Protein AF-A0A3L5TR18-F1 (afdb_monomer_lite)

Foldseek 3Di:
DQQPAAADCQQQPPPVHDPCVPVDSHADEPLQSPAPAADPCLVVVRDPDSRDSHHNDDDPCSVPQQLDAADPQCPDPVHDPDPPRSHHDPPPDPVNVVVVVVVVVVPDDDDDDPDDD

Sequence (117 aa):
MSAFGNDCHFYYNTSSGCEKRDRCPFRHSEPAISCFVTCNFWQKGRCTKSNCKYRHSVVKNQQKKRELIPCFHETQPSGCSRPGCPFKHSKLDPTTRYKYEDTLSVLSPMEEHILQS

Organism: Mytilus galloprovincialis (NCBI:txid29158)

Secondary structure (DSSP, 8-state):
---TT-B-HHHHH-TT--TTGGG-SSB--HHHHS---B-HHHHTT----TT-SSBSS--TTSSS-GGGSB-TTTTSTT----TT-SSBPSS--HHHHHHHHHHHHHS--S-------

Structure (mmCIF, N/CA/C/O backbone):
data_AF-A0A3L5TR18-F1
#
_entry.id   AF-A0A3L5TR18-F1
#
loop_
_atom_site.group_PDB
_atom_site.id
_atom_site.type_symbol
_atom_site.label_atom_id
_atom_site.label_alt_id
_atom_site.label_comp_id
_atom_site.label_asym_id
_atom_site.label_entity_id
_atom_site.label_seq_id
_atom_site.pdbx_PDB_ins_code
_atom_site.Cartn_x
_atom_site.Cartn_y
_atom_site.Cartn_z
_atom_site.occupancy
_atom_site.B_iso_or_equiv
_atom_site.auth_seq_id
_atom_site.auth_comp_id
_atom_site.auth_asym_id
_atom_site.auth_atom_id
_atom_site.pdbx_PDB_model_num
ATOM 1 N N . MET A 1 1 ? 8.485 -10.432 19.448 1.00 38.91 1 MET A N 1
ATOM 2 C CA . MET A 1 1 ? 7.625 -9.230 19.369 1.00 38.91 1 MET A CA 1
ATOM 3 C C . MET A 1 1 ? 6.442 -9.561 18.481 1.00 38.91 1 MET A C 1
ATOM 5 O O . MET A 1 1 ? 6.642 -9.843 17.307 1.00 38.91 1 MET A O 1
ATOM 9 N N . SER A 1 2 ? 5.250 -9.660 19.066 1.00 38.12 2 SER A N 1
ATOM 10 C CA . SER A 1 2 ? 4.059 -10.186 18.397 1.00 38.12 2 SER A CA 1
ATOM 11 C C . SER A 1 2 ? 3.706 -9.381 17.146 1.00 38.12 2 SER A C 1
ATOM 13 O O . SER A 1 2 ? 3.432 -8.188 17.217 1.00 38.12 2 SER A O 1
ATOM 15 N N . ALA A 1 3 ? 3.699 -10.072 16.005 1.00 52.69 3 ALA A N 1
ATOM 16 C CA . ALA A 1 3 ? 3.397 -9.584 14.659 1.00 52.69 3 ALA A CA 1
ATOM 17 C C . ALA A 1 3 ? 1.909 -9.239 14.433 1.00 52.69 3 ALA A C 1
ATOM 19 O O . ALA A 1 3 ? 1.455 -9.151 13.292 1.00 52.69 3 ALA A O 1
ATOM 20 N N . PHE A 1 4 ? 1.137 -9.070 15.509 1.00 59.16 4 PHE A N 1
ATOM 21 C CA . PHE A 1 4 ? -0.303 -8.873 15.434 1.00 59.16 4 PHE A CA 1
ATOM 22 C C . PHE A 1 4 ? -0.614 -7.524 14.785 1.00 59.16 4 PHE A C 1
ATOM 24 O O . PHE A 1 4 ? -0.355 -6.461 15.342 1.00 59.16 4 PHE A O 1
ATOM 31 N N . GLY A 1 5 ? -1.167 -7.589 13.575 1.00 72.44 5 GLY A N 1
ATOM 32 C CA . GLY A 1 5 ? -1.640 -6.424 12.838 1.00 72.44 5 GLY A CA 1
ATOM 33 C C . GLY A 1 5 ? -0.623 -5.769 11.906 1.00 72.44 5 GLY A C 1
ATOM 34 O O . GLY A 1 5 ? -0.998 -4.790 11.267 1.00 72.44 5 GLY A O 1
ATOM 35 N N . ASN A 1 6 ? 0.606 -6.285 11.777 1.00 84.25 6 ASN A N 1
ATOM 36 C CA . ASN A 1 6 ? 1.545 -5.800 10.759 1.00 84.25 6 ASN A CA 1
ATOM 37 C C . ASN A 1 6 ? 1.148 -6.289 9.363 1.00 84.25 6 ASN A C 1
ATOM 39 O O . ASN A 1 6 ? 0.703 -7.424 9.182 1.00 84.25 6 ASN A O 1
ATOM 43 N N . ASP A 1 7 ? 1.354 -5.427 8.374 1.00 86.56 7 ASP A N 1
ATOM 44 C CA . ASP A 1 7 ? 1.039 -5.721 6.981 1.00 86.56 7 ASP A CA 1
ATOM 45 C C . ASP A 1 7 ? 2.028 -6.718 6.356 1.00 86.56 7 ASP A C 1
ATOM 47 O O . ASP A 1 7 ? 3.244 -6.612 6.528 1.00 86.56 7 ASP A O 1
ATOM 51 N N . CYS A 1 8 ? 1.509 -7.678 5.585 1.00 87.81 8 CYS A N 1
ATOM 52 C CA . CYS A 1 8 ? 2.338 -8.647 4.872 1.00 87.81 8 CYS A CA 1
ATOM 53 C C . CYS A 1 8 ? 3.124 -7.983 3.738 1.00 87.81 8 CYS A C 1
ATOM 55 O O . CYS A 1 8 ? 2.561 -7.624 2.705 1.00 87.81 8 CYS A O 1
ATOM 57 N N . HIS A 1 9 ? 4.446 -7.894 3.878 1.00 83.69 9 HIS A N 1
ATOM 58 C CA . HIS A 1 9 ? 5.309 -7.268 2.875 1.00 83.69 9 HIS A CA 1
ATOM 59 C C . HIS A 1 9 ? 5.066 -7.794 1.445 1.00 83.69 9 HIS A C 1
ATOM 61 O O . HIS A 1 9 ? 4.923 -7.004 0.516 1.00 83.69 9 HIS A O 1
ATOM 67 N N . PHE A 1 10 ? 4.965 -9.115 1.263 1.00 84.94 10 PHE A N 1
ATOM 68 C CA . PHE A 1 10 ? 4.781 -9.730 -0.059 1.00 84.94 10 PHE A CA 1
ATOM 69 C C . PHE A 1 10 ? 3.413 -9.439 -0.676 1.00 84.94 10 PHE A C 1
ATOM 71 O O . PHE A 1 10 ? 3.317 -9.220 -1.878 1.00 84.94 10 PHE A O 1
ATOM 78 N N . TYR A 1 11 ? 2.364 -9.384 0.144 1.00 85.06 11 TYR A N 1
ATOM 79 C CA . TYR A 1 11 ? 1.013 -9.087 -0.324 1.00 85.06 11 TYR A CA 1
ATOM 80 C C . TYR A 1 11 ? 0.890 -7.663 -0.883 1.00 85.06 11 TYR A C 1
ATOM 82 O O . TYR A 1 11 ? 0.212 -7.456 -1.881 1.00 85.06 11 TYR A O 1
ATOM 90 N N . TYR A 1 12 ? 1.575 -6.689 -0.271 1.00 80.19 12 TYR A N 1
ATOM 91 C CA . TYR A 1 12 ? 1.479 -5.277 -0.664 1.00 80.19 12 TYR A CA 1
ATOM 92 C C . TYR A 1 12 ? 2.543 -4.819 -1.675 1.00 80.19 12 TYR A C 1
ATOM 94 O O . TYR A 1 12 ? 2.351 -3.791 -2.330 1.00 80.19 12 TYR A O 1
ATOM 102 N N . ASN A 1 13 ? 3.672 -5.530 -1.788 1.00 77.50 13 ASN A N 1
ATOM 103 C CA . ASN A 1 13 ? 4.826 -5.083 -2.583 1.00 77.50 13 ASN A CA 1
ATOM 104 C C . ASN A 1 13 ? 5.106 -5.963 -3.815 1.00 77.50 13 ASN A C 1
ATOM 106 O O . ASN A 1 13 ? 5.866 -5.559 -4.708 1.00 77.50 13 ASN A O 1
ATOM 110 N N . THR A 1 14 ? 4.508 -7.152 -3.889 1.00 76.50 14 THR A N 1
ATOM 111 C CA . THR A 1 14 ? 4.728 -8.094 -4.988 1.00 76.50 14 THR A CA 1
ATOM 112 C C . THR A 1 14 ? 3.453 -8.268 -5.802 1.00 76.50 14 THR A C 1
ATOM 114 O O . THR A 1 14 ? 2.389 -8.527 -5.253 1.00 76.50 14 THR A O 1
ATOM 117 N N . SER A 1 15 ? 3.566 -8.165 -7.127 1.00 68.81 15 SER A N 1
ATOM 118 C CA . SER A 1 15 ? 2.433 -8.323 -8.049 1.00 68.81 15 SER A CA 1
ATOM 119 C C . SER A 1 15 ? 1.887 -9.757 -8.090 1.00 68.81 15 SER A C 1
ATOM 121 O O . SER A 1 15 ? 0.721 -9.951 -8.402 1.00 68.81 15 SER A O 1
ATOM 123 N N . SER A 1 16 ? 2.700 -10.759 -7.732 1.00 72.38 16 SER A N 1
ATOM 124 C CA . SER A 1 16 ? 2.260 -12.152 -7.555 1.00 72.38 16 SER A CA 1
ATOM 125 C C . SER A 1 16 ? 1.483 -12.385 -6.247 1.00 72.38 16 SER A C 1
ATOM 127 O O . SER A 1 16 ? 0.849 -13.426 -6.066 1.00 72.38 16 SER A O 1
ATOM 129 N N . GLY A 1 17 ? 1.474 -11.406 -5.338 1.00 80.25 17 GLY A N 1
ATOM 130 C CA . GLY A 1 17 ? 0.841 -11.506 -4.027 1.00 80.25 17 GLY A CA 1
ATOM 131 C C . GLY A 1 17 ? 1.581 -12.431 -3.053 1.00 80.25 17 GLY A C 1
ATOM 132 O O . GLY A 1 17 ? 2.713 -12.850 -3.280 1.00 80.25 17 GLY A O 1
ATOM 133 N N . CYS A 1 18 ? 0.943 -12.723 -1.917 1.00 87.12 18 CYS A N 1
ATOM 134 C CA . CYS A 1 18 ? 1.497 -13.609 -0.895 1.00 87.12 18 CYS A CA 1
ATOM 135 C C . CYS A 1 18 ? 1.095 -15.069 -1.147 1.00 87.12 18 CYS A C 1
ATOM 137 O O . CYS A 1 18 ? -0.088 -15.398 -1.096 1.00 87.12 18 CYS A O 1
ATOM 139 N N . GLU A 1 19 ? 2.075 -15.955 -1.320 1.00 85.81 19 GLU A N 1
ATOM 140 C CA . GLU A 1 19 ? 1.865 -17.397 -1.542 1.00 85.81 19 GLU A CA 1
ATOM 141 C C . GLU A 1 19 ? 1.236 -18.108 -0.335 1.00 85.81 19 GLU A C 1
ATOM 143 O O . GLU A 1 19 ? 0.547 -19.114 -0.478 1.00 85.81 19 GLU A O 1
ATOM 148 N N . LYS A 1 20 ? 1.423 -17.560 0.873 1.00 83.69 20 LYS A N 1
ATOM 149 C CA . LYS A 1 20 ? 0.896 -18.138 2.119 1.00 83.69 20 LYS A CA 1
ATOM 150 C C . LYS A 1 20 ? -0.614 -17.925 2.295 1.00 83.69 20 LYS A C 1
ATOM 152 O O . LYS A 1 20 ? -1.192 -18.588 3.153 1.00 83.69 20 LYS A O 1
ATOM 157 N N . ARG A 1 21 ? -1.233 -17.029 1.507 1.00 78.75 21 ARG A N 1
ATOM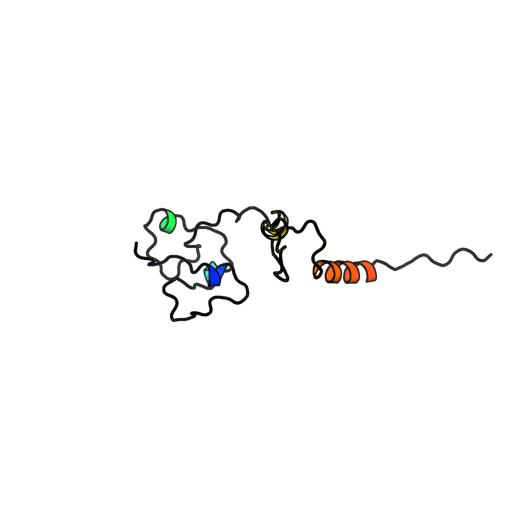 158 C CA . ARG A 1 21 ? -2.675 -16.694 1.528 1.00 78.75 21 ARG A CA 1
ATOM 159 C C . ARG A 1 21 ? -3.252 -16.664 2.949 1.00 78.75 21 ARG A C 1
ATOM 161 O O . ARG A 1 21 ? -2.799 -15.834 3.734 1.00 78.75 21 ARG A O 1
ATOM 168 N N . ASP A 1 22 ? -4.176 -17.561 3.282 1.00 79.31 22 ASP A N 1
ATOM 169 C CA . ASP A 1 22 ? -4.899 -17.573 4.565 1.00 79.31 22 ASP A CA 1
ATOM 170 C C . ASP A 1 22 ? -4.065 -18.087 5.743 1.00 79.31 22 ASP A C 1
ATOM 172 O O . ASP A 1 22 ? -4.387 -17.841 6.900 1.00 79.31 22 ASP A O 1
ATOM 176 N N . ARG A 1 23 ? -2.945 -18.762 5.468 1.00 82.75 23 ARG A N 1
ATOM 177 C CA . ARG A 1 23 ? -1.978 -19.203 6.487 1.00 82.75 23 ARG A CA 1
ATOM 178 C C . ARG A 1 23 ? -0.932 -18.133 6.797 1.00 82.75 23 ARG A C 1
ATOM 180 O O . ARG A 1 23 ? 0.043 -18.399 7.499 1.00 82.75 23 ARG A O 1
ATOM 187 N N . CYS A 1 24 ? -1.076 -16.935 6.233 1.00 85.44 24 CYS A N 1
ATOM 188 C CA . CYS A 1 24 ? -0.154 -15.846 6.493 1.00 85.44 24 CYS A CA 1
ATOM 189 C C . CYS A 1 24 ? -0.400 -15.275 7.900 1.00 85.44 24 CYS A C 1
ATOM 191 O O . CYS A 1 24 ? -1.504 -14.816 8.178 1.00 85.44 24 CYS A O 1
ATOM 193 N N . PRO A 1 25 ? 0.616 -15.234 8.782 1.00 83.44 25 PRO A N 1
ATOM 194 C CA . PRO A 1 25 ? 0.475 -14.634 10.112 1.00 83.44 25 PRO A CA 1
ATOM 195 C C . PRO A 1 25 ? 0.401 -13.099 10.061 1.00 83.44 25 PRO A C 1
ATOM 197 O O . PRO A 1 25 ? 0.197 -12.449 11.084 1.00 83.44 25 PRO A O 1
ATOM 200 N N . PHE A 1 26 ? 0.614 -12.516 8.879 1.00 86.00 26 PHE A N 1
ATOM 201 C CA . PHE A 1 26 ? 0.574 -11.084 8.636 1.00 86.00 26 PHE A CA 1
ATOM 202 C C . PHE A 1 26 ? -0.736 -10.689 7.973 1.00 86.00 26 PHE A C 1
ATOM 204 O O . PHE A 1 26 ? -1.369 -11.458 7.253 1.00 86.00 26 PHE A O 1
ATOM 211 N N . ARG A 1 27 ? -1.110 -9.434 8.169 1.00 85.25 27 ARG A N 1
ATOM 212 C CA . ARG A 1 27 ? -2.368 -8.891 7.689 1.00 85.25 27 ARG A CA 1
ATOM 213 C C . ARG A 1 27 ? -2.394 -8.773 6.162 1.00 85.25 27 ARG A C 1
ATOM 215 O O . ARG A 1 27 ? -1.509 -8.152 5.566 1.00 85.25 27 ARG A O 1
ATOM 222 N N . HIS A 1 28 ? -3.460 -9.299 5.562 1.00 87.31 28 HIS A N 1
ATOM 223 C CA . HIS A 1 28 ? -3.858 -9.081 4.171 1.00 87.31 28 HIS A CA 1
ATOM 224 C C . HIS A 1 28 ? -5.151 -8.267 4.160 1.00 87.31 28 HIS A C 1
ATOM 226 O O . HIS A 1 28 ? -6.173 -8.727 4.656 1.00 87.31 28 HIS A O 1
ATOM 232 N N . SER A 1 29 ? -5.109 -7.040 3.650 1.00 83.62 29 SER A N 1
ATOM 233 C CA . SER A 1 29 ? -6.291 -6.187 3.558 1.00 83.62 29 SER A CA 1
ATOM 234 C C . SER A 1 29 ? -6.317 -5.494 2.206 1.00 83.62 29 SER A C 1
ATOM 236 O O . SER A 1 29 ? -5.561 -4.551 1.977 1.00 83.62 29 SER A O 1
ATOM 238 N N . GLU A 1 30 ? -7.242 -5.906 1.344 1.00 79.56 30 GLU A N 1
ATOM 239 C CA . GLU A 1 30 ? -7.505 -5.288 0.037 1.00 79.56 30 GLU A CA 1
ATOM 240 C C . GLU A 1 30 ? -7.604 -3.757 0.066 1.00 79.56 30 GLU A C 1
ATOM 242 O O . GLU A 1 30 ? -6.885 -3.114 -0.701 1.00 79.56 30 GLU A O 1
ATOM 247 N N . PRO A 1 31 ? -8.372 -3.122 0.978 1.00 73.44 31 PRO A N 1
ATOM 248 C CA . PRO A 1 31 ? -8.470 -1.661 0.992 1.00 73.44 31 PRO A CA 1
ATOM 249 C C . PRO A 1 31 ? -7.149 -0.954 1.337 1.00 73.44 31 PRO A C 1
ATOM 251 O O . PRO A 1 31 ? -7.007 0.237 1.075 1.00 73.44 31 PRO A O 1
ATOM 254 N N . ALA A 1 32 ? -6.170 -1.668 1.902 1.00 77.31 32 ALA A N 1
ATOM 255 C CA . ALA A 1 32 ? -4.842 -1.132 2.181 1.00 77.31 32 ALA A CA 1
ATOM 256 C C . ALA A 1 32 ? -3.846 -1.343 1.018 1.00 77.31 32 ALA A C 1
ATOM 258 O O . ALA A 1 32 ? -2.763 -0.758 1.047 1.00 77.31 32 ALA A O 1
ATOM 259 N N . ILE A 1 33 ? -4.192 -2.124 -0.023 1.00 78.00 33 ILE A N 1
ATOM 260 C CA . ILE A 1 33 ? -3.340 -2.325 -1.214 1.00 78.00 33 ILE A CA 1
ATOM 261 C C . ILE A 1 33 ? -3.135 -1.008 -1.954 1.00 78.00 33 ILE A C 1
ATOM 263 O O . ILE A 1 33 ? -1.999 -0.610 -2.221 1.00 78.00 33 ILE A O 1
ATOM 267 N N . SER A 1 34 ? -4.237 -0.319 -2.244 1.00 72.56 34 SER A N 1
ATOM 268 C CA . SER A 1 34 ? -4.231 0.986 -2.904 1.00 72.56 34 SER A CA 1
ATOM 269 C C . SER A 1 34 ? -3.871 2.125 -1.947 1.00 72.56 34 SER A C 1
ATOM 271 O O . SER A 1 34 ? -3.517 3.218 -2.391 1.00 72.56 34 SER A O 1
ATOM 273 N N . CYS A 1 35 ? -3.909 1.884 -0.631 1.00 76.12 35 CYS A N 1
ATOM 274 C CA . CYS A 1 35 ? -3.544 2.879 0.363 1.00 76.12 35 CYS A CA 1
ATOM 275 C C . CYS A 1 35 ? -2.025 2.913 0.591 1.00 76.12 35 CYS A C 1
ATOM 277 O O . CYS A 1 35 ? -1.410 2.050 1.227 1.00 76.12 35 CYS A O 1
ATOM 279 N N . PHE A 1 36 ? -1.411 3.991 0.115 1.00 75.25 36 PHE A N 1
ATOM 280 C CA . PHE A 1 36 ? -0.024 4.345 0.402 1.00 75.25 36 PHE A CA 1
ATOM 281 C C . PHE A 1 36 ? 0.042 5.388 1.514 1.00 75.25 36 PHE A C 1
ATOM 283 O O . PHE A 1 36 ? 0.804 6.338 1.409 1.00 75.25 36 PHE A O 1
ATOM 290 N N . VAL A 1 37 ? -0.758 5.239 2.570 1.00 82.94 37 VAL A N 1
ATOM 291 C CA . VAL A 1 37 ? -0.680 6.103 3.753 1.00 82.94 37 VAL A CA 1
ATOM 292 C C . VAL A 1 37 ? -0.499 5.226 4.977 1.00 82.94 37 VAL A C 1
ATOM 294 O O . VAL A 1 37 ? -1.285 4.309 5.220 1.00 82.94 37 VAL A O 1
ATOM 297 N N . THR A 1 38 ? 0.559 5.498 5.737 1.00 86.75 38 THR A N 1
ATOM 298 C CA . THR A 1 38 ? 0.843 4.776 6.982 1.00 86.75 38 THR A CA 1
ATOM 299 C C . THR A 1 38 ? -0.183 5.152 8.055 1.00 86.75 38 THR A C 1
ATOM 301 O O . THR A 1 38 ? -0.533 6.319 8.224 1.00 86.75 38 THR A O 1
ATOM 304 N N . CYS A 1 39 ? -0.685 4.167 8.795 1.00 88.69 39 CYS A N 1
ATOM 305 C CA . CYS A 1 39 ? -1.631 4.392 9.879 1.00 88.69 39 CYS A CA 1
ATOM 306 C C . CYS A 1 39 ? -0.936 5.046 11.083 1.00 88.69 39 CYS A C 1
ATOM 308 O O . CYS A 1 39 ? -0.123 4.418 11.762 1.00 88.69 39 CYS A O 1
ATOM 310 N N . ASN A 1 40 ? -1.330 6.279 11.411 1.00 88.56 40 ASN A N 1
ATOM 311 C CA . ASN A 1 40 ? -0.799 7.015 12.564 1.00 88.56 40 ASN A CA 1
ATOM 312 C C . ASN A 1 40 ? -1.062 6.311 13.908 1.00 88.56 40 ASN A C 1
ATOM 314 O O . ASN A 1 40 ? -0.246 6.391 14.824 1.00 88.56 40 ASN A O 1
ATOM 318 N N . PHE A 1 41 ? -2.197 5.619 14.053 1.00 88.62 41 PHE A N 1
ATOM 319 C CA . PHE A 1 41 ? -2.517 4.887 15.284 1.00 88.62 41 PHE A CA 1
ATOM 320 C C . PHE A 1 41 ? -1.674 3.623 15.426 1.00 88.62 41 PHE A C 1
ATOM 322 O O . PHE A 1 41 ? -1.230 3.322 16.529 1.00 88.62 41 PHE A O 1
ATOM 329 N N . TRP A 1 42 ? -1.416 2.913 14.324 1.00 89.12 42 TRP A N 1
ATOM 330 C CA . TRP A 1 42 ? -0.541 1.739 14.317 1.00 89.12 42 TRP A CA 1
ATOM 331 C C . TRP A 1 42 ? 0.898 2.141 14.623 1.00 89.12 42 TRP A C 1
ATOM 333 O O . TRP A 1 42 ? 1.529 1.520 15.468 1.00 89.12 42 TRP A O 1
ATOM 343 N N . GLN A 1 43 ? 1.376 3.242 14.034 1.00 86.31 43 GLN A N 1
ATOM 344 C CA . GLN A 1 43 ? 2.710 3.773 14.317 1.00 86.31 43 GLN A CA 1
ATOM 345 C C . GLN A 1 43 ? 2.889 4.131 15.803 1.00 86.31 43 GLN A C 1
ATOM 347 O O . GLN A 1 43 ? 3.982 4.009 16.342 1.00 86.31 43 GLN A O 1
ATOM 352 N N . LYS A 1 44 ? 1.804 4.533 16.478 1.00 88.88 44 LYS A N 1
ATOM 353 C CA . LYS A 1 44 ? 1.763 4.794 17.927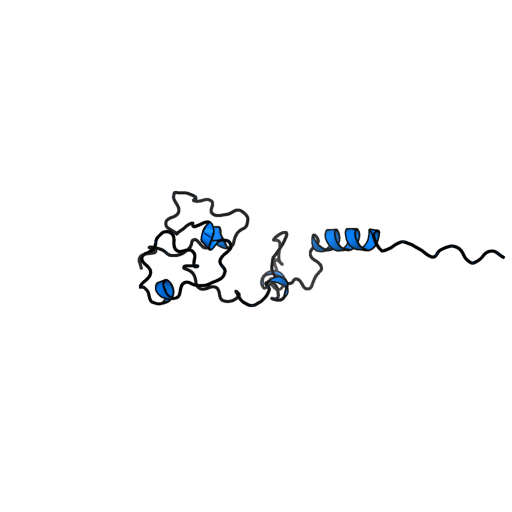 1.00 88.88 44 LYS A CA 1
ATOM 354 C C . LYS A 1 44 ? 1.445 3.546 18.771 1.00 88.88 44 LYS A C 1
ATOM 356 O O . LYS A 1 44 ? 1.227 3.693 19.967 1.00 88.88 44 LYS A O 1
ATOM 361 N N . GLY A 1 45 ? 1.340 2.356 18.173 1.00 86.62 45 GLY A N 1
ATOM 362 C CA . GLY A 1 45 ? 1.012 1.099 18.862 1.00 86.62 45 GLY A CA 1
ATOM 363 C C . GLY A 1 45 ? -0.431 0.990 19.376 1.00 86.62 45 GLY A C 1
ATOM 364 O O . GLY A 1 45 ? -0.717 0.150 20.219 1.00 86.62 45 GLY A O 1
ATOM 365 N N . ARG A 1 46 ? -1.348 1.843 18.902 1.00 87.56 46 ARG A N 1
ATOM 366 C CA . ARG A 1 46 ? -2.735 1.964 19.399 1.00 87.56 46 ARG A CA 1
ATOM 367 C C . ARG A 1 46 ? -3.808 1.524 18.401 1.00 87.56 46 ARG A C 1
ATOM 369 O O . ARG A 1 46 ? -4.994 1.644 18.694 1.00 87.56 46 ARG A O 1
ATOM 376 N N . CYS A 1 47 ? -3.435 1.064 17.206 1.00 86.75 47 CYS A N 1
ATOM 377 C CA . CYS A 1 47 ? -4.422 0.575 16.243 1.00 86.75 47 CYS A CA 1
ATOM 378 C C . CYS A 1 47 ? -4.799 -0.875 16.546 1.00 86.75 47 CYS A C 1
ATOM 380 O O . CYS A 1 47 ? -3.963 -1.766 16.441 1.00 86.75 47 CYS A O 1
ATOM 382 N N . THR A 1 48 ? -6.072 -1.103 16.857 1.00 81.62 48 THR A N 1
ATOM 383 C CA . THR A 1 48 ? -6.650 -2.436 17.102 1.00 81.62 48 THR A CA 1
ATOM 384 C C . THR A 1 48 ? -7.544 -2.917 15.956 1.00 81.62 48 THR A C 1
ATOM 386 O O . THR A 1 48 ? -8.084 -4.018 16.000 1.00 81.62 48 THR A O 1
ATOM 389 N N . LYS A 1 49 ? -7.716 -2.101 14.906 1.00 81.56 49 LYS A N 1
ATOM 390 C CA . LYS A 1 49 ? -8.592 -2.420 13.774 1.00 81.56 49 LYS A CA 1
ATOM 391 C C . LYS A 1 49 ? -7.924 -3.439 12.850 1.00 81.56 49 LYS A C 1
ATOM 393 O O . LYS A 1 49 ? -6.971 -3.099 12.150 1.00 81.56 49 LYS A O 1
ATOM 398 N N . SER A 1 50 ? -8.481 -4.647 12.781 1.00 75.19 50 SER A N 1
ATOM 399 C CA . SER A 1 50 ? -8.064 -5.695 11.836 1.00 75.19 50 SER A CA 1
ATOM 400 C C . SER A 1 50 ? -8.256 -5.273 10.370 1.00 75.19 50 SER A C 1
ATOM 402 O O . SER A 1 50 ? -7.374 -5.497 9.544 1.00 75.19 50 SER A O 1
ATOM 404 N N . ASN A 1 51 ? -9.339 -4.549 10.066 1.00 77.81 51 ASN A N 1
ATOM 405 C CA . ASN A 1 51 ? -9.666 -4.032 8.727 1.00 77.81 51 ASN A CA 1
ATOM 406 C C . ASN A 1 51 ? -9.313 -2.540 8.547 1.00 77.81 51 ASN A C 1
ATOM 408 O O . ASN A 1 51 ? -10.054 -1.768 7.940 1.00 77.81 51 ASN A O 1
ATOM 412 N N . CYS A 1 52 ? -8.190 -2.083 9.107 1.00 86.06 52 CYS A N 1
ATOM 413 C CA . CYS A 1 52 ? -7.757 -0.690 8.980 1.00 86.06 52 CYS A CA 1
ATOM 414 C C . CYS A 1 52 ? -7.452 -0.296 7.519 1.00 86.06 52 CYS A C 1
ATOM 416 O O . CYS A 1 52 ? -6.486 -0.758 6.929 1.00 86.06 52 CYS A O 1
ATOM 418 N N . LYS A 1 53 ? -8.193 0.636 6.919 1.00 85.62 53 LYS A N 1
ATOM 419 C CA . LYS A 1 53 ? -7.909 1.080 5.535 1.00 85.62 53 LYS A CA 1
ATOM 420 C C . LYS A 1 53 ? -6.493 1.650 5.310 1.00 85.62 53 LYS A C 1
ATOM 422 O O . LYS A 1 53 ? -6.059 1.759 4.172 1.00 85.62 53 LYS A O 1
ATOM 427 N N . TYR A 1 54 ? -5.789 2.022 6.380 1.00 86.94 54 TYR A N 1
ATOM 428 C CA . TYR A 1 54 ? -4.430 2.554 6.334 1.00 86.94 54 TYR A CA 1
ATOM 429 C C . TYR A 1 54 ? -3.382 1.450 6.487 1.00 86.94 54 TYR A C 1
ATOM 431 O O . TYR A 1 54 ? -3.619 0.416 7.114 1.00 86.94 54 TYR A O 1
ATOM 439 N N . ARG A 1 55 ? -2.184 1.705 5.962 1.00 87.12 55 ARG A N 1
ATOM 440 C CA . ARG A 1 55 ? -1.098 0.732 5.945 1.00 87.12 55 ARG A CA 1
ATOM 441 C C . ARG A 1 55 ? -0.433 0.603 7.321 1.00 87.12 55 ARG A C 1
ATOM 443 O O . ARG A 1 55 ? -0.027 1.595 7.923 1.00 87.12 55 ARG A O 1
ATOM 450 N N . HIS A 1 56 ? -0.310 -0.618 7.818 1.00 88.88 56 HIS A N 1
ATOM 451 C CA . HIS A 1 56 ? 0.398 -1.006 9.039 1.00 88.88 56 HIS A CA 1
ATOM 452 C C . HIS A 1 56 ? 1.831 -1.462 8.712 1.00 88.88 56 HIS A C 1
ATOM 454 O O . HIS A 1 56 ? 2.286 -2.543 9.089 1.00 88.88 56 HIS A O 1
ATOM 460 N N . SER A 1 57 ? 2.525 -0.650 7.919 1.00 84.12 57 SER A N 1
ATOM 461 C CA . SER A 1 57 ? 3.950 -0.777 7.621 1.00 84.12 57 SER A CA 1
ATOM 462 C C . SER A 1 57 ? 4.514 0.605 7.300 1.00 84.12 57 SER A C 1
ATOM 464 O O . SER A 1 57 ? 3.805 1.466 6.778 1.00 84.12 57 SER A O 1
ATOM 466 N N . VAL A 1 58 ? 5.793 0.832 7.614 1.00 80.56 58 VAL A N 1
ATOM 467 C CA . VAL A 1 58 ? 6.468 2.091 7.273 1.00 80.56 58 VAL A CA 1
ATOM 468 C C . VAL A 1 58 ? 6.799 2.075 5.791 1.00 80.56 58 VAL A C 1
ATOM 470 O O . VAL A 1 58 ? 7.575 1.241 5.328 1.00 80.56 58 VAL A O 1
ATOM 473 N N . VAL A 1 59 ? 6.267 3.031 5.041 1.00 73.50 59 VAL A N 1
ATOM 474 C CA . VAL A 1 59 ? 6.554 3.133 3.612 1.00 73.50 59 VAL A CA 1
ATOM 475 C C . VAL A 1 59 ? 7.333 4.416 3.364 1.00 73.50 59 VAL A C 1
ATOM 477 O O . VAL A 1 59 ? 6.806 5.523 3.377 1.00 73.50 59 VAL A O 1
ATOM 480 N N . LYS A 1 60 ? 8.632 4.255 3.142 1.00 67.31 60 LYS A N 1
ATOM 481 C CA . LYS A 1 60 ? 9.581 5.374 3.071 1.00 67.31 60 LYS A CA 1
ATOM 482 C C . LYS A 1 60 ? 9.484 6.188 1.772 1.00 67.31 60 LYS A C 1
ATOM 484 O O . LYS A 1 60 ? 9.966 7.309 1.716 1.00 67.31 60 LYS A O 1
ATOM 489 N N . ASN A 1 61 ? 8.823 5.646 0.746 1.00 63.78 61 ASN A N 1
ATOM 490 C CA . ASN A 1 61 ? 8.824 6.188 -0.616 1.00 63.78 61 ASN A CA 1
ATOM 491 C C . ASN A 1 61 ? 7.413 6.559 -1.133 1.00 63.78 61 ASN A C 1
ATOM 493 O O . ASN A 1 61 ? 7.195 6.558 -2.337 1.00 63.78 61 ASN A O 1
ATOM 497 N N . GLN A 1 62 ? 6.436 6.835 -0.254 1.00 57.94 62 GLN A N 1
ATOM 498 C CA . GLN A 1 62 ? 5.018 7.033 -0.643 1.00 57.94 62 GLN A CA 1
ATOM 499 C C . GLN A 1 62 ? 4.762 8.280 -1.493 1.00 57.94 62 GLN A C 1
ATOM 501 O O . GLN A 1 62 ? 3.870 8.270 -2.331 1.00 57.94 62 GLN A O 1
ATOM 506 N N . GLN A 1 63 ? 5.529 9.346 -1.267 1.00 56.19 63 GLN A N 1
ATOM 507 C CA . GLN A 1 63 ? 5.314 10.645 -1.916 1.00 56.19 63 GLN A CA 1
ATOM 508 C C . GLN A 1 63 ? 6.096 10.794 -3.223 1.00 56.19 63 GLN A C 1
ATOM 510 O O . GLN A 1 63 ? 5.784 11.647 -4.048 1.00 56.19 63 GLN A O 1
ATOM 515 N N . LYS A 1 64 ? 7.122 9.966 -3.423 1.00 62.56 64 LYS A N 1
ATOM 516 C CA . LYS A 1 64 ? 7.936 9.992 -4.632 1.00 62.56 64 LYS A CA 1
ATOM 517 C C . LYS A 1 64 ? 7.327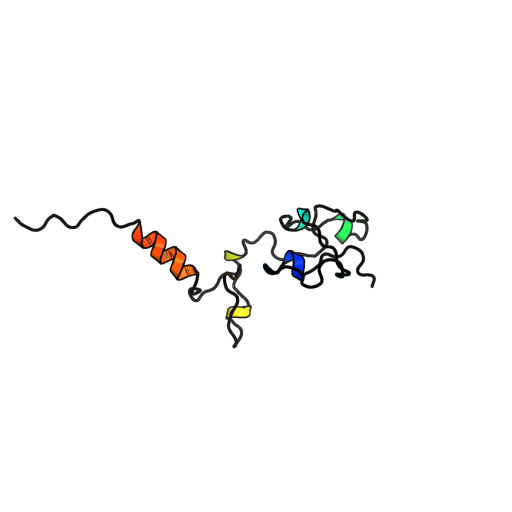 9.005 -5.618 1.00 62.56 64 LYS A C 1
ATOM 519 O O . LYS A 1 64 ? 7.218 7.818 -5.306 1.00 62.56 64 LYS A O 1
ATOM 524 N N . LYS A 1 65 ? 6.927 9.485 -6.801 1.00 67.50 65 LYS A N 1
ATOM 525 C CA . LYS A 1 65 ? 6.534 8.598 -7.901 1.00 67.50 65 LYS A CA 1
ATOM 526 C C . LYS A 1 65 ? 7.664 7.590 -8.101 1.00 67.50 65 LYS A C 1
ATOM 528 O O . LYS A 1 65 ? 8.820 7.985 -8.238 1.00 67.50 65 LYS A O 1
ATOM 533 N N . ARG A 1 66 ? 7.351 6.296 -8.040 1.00 73.69 66 ARG A N 1
ATOM 534 C CA . ARG A 1 66 ? 8.377 5.238 -8.055 1.00 73.69 66 ARG A CA 1
ATOM 535 C C . ARG A 1 66 ? 9.195 5.286 -9.349 1.00 73.69 66 ARG A C 1
ATOM 537 O O . ARG A 1 66 ? 10.400 5.086 -9.292 1.00 73.69 66 ARG A O 1
ATOM 544 N N . GLU A 1 67 ? 8.567 5.719 -10.443 1.00 72.12 67 GLU A N 1
ATOM 545 C CA . GLU A 1 67 ? 9.186 6.005 -11.746 1.00 72.12 67 GLU A CA 1
ATOM 546 C C . GLU A 1 67 ? 10.289 7.084 -11.705 1.00 72.12 67 GLU A C 1
ATOM 548 O O . GLU A 1 67 ? 11.058 7.209 -12.650 1.00 72.12 67 GLU A O 1
ATOM 553 N N . LEU A 1 68 ? 10.377 7.873 -10.627 1.00 77.19 68 LEU A N 1
ATOM 554 C CA . LEU A 1 68 ? 11.410 8.893 -10.418 1.00 77.19 68 LEU A CA 1
ATOM 555 C C . LEU A 1 68 ? 12.539 8.413 -9.496 1.00 77.19 68 LEU A C 1
ATOM 557 O O . LEU A 1 68 ? 13.562 9.086 -9.380 1.00 77.19 68 LEU A O 1
ATOM 561 N N . ILE A 1 69 ? 12.371 7.276 -8.815 1.00 82.31 69 ILE A N 1
ATOM 562 C CA . ILE A 1 69 ? 13.359 6.735 -7.878 1.00 82.31 69 ILE A CA 1
ATOM 563 C C . ILE A 1 69 ? 14.251 5.746 -8.639 1.00 82.31 69 ILE A C 1
ATOM 565 O O . ILE A 1 69 ? 13.708 4.782 -9.177 1.00 82.31 69 ILE A O 1
ATOM 569 N N . PRO A 1 70 ? 15.585 5.927 -8.670 1.00 83.69 70 PRO A N 1
ATOM 570 C CA . PRO A 1 70 ? 16.482 5.012 -9.371 1.00 83.69 70 PRO A CA 1
ATOM 571 C C . PRO A 1 70 ? 16.378 3.588 -8.818 1.00 83.69 70 PRO A C 1
ATOM 573 O O . PRO A 1 70 ? 16.294 3.375 -7.603 1.00 83.69 70 PRO A O 1
ATOM 576 N N . CYS A 1 71 ? 16.382 2.604 -9.713 1.00 86.06 71 CYS A N 1
ATOM 577 C CA . CYS A 1 71 ? 16.348 1.202 -9.340 1.00 86.06 71 CYS A CA 1
ATOM 578 C C . CYS A 1 71 ? 17.683 0.778 -8.726 1.00 86.06 71 CYS A C 1
ATOM 580 O O . CYS A 1 71 ? 18.694 0.650 -9.408 1.00 86.06 71 CYS A O 1
ATOM 582 N N . PHE A 1 72 ? 17.670 0.477 -7.430 1.00 85.62 72 PHE A N 1
ATOM 583 C CA . PHE A 1 72 ? 18.848 -0.037 -6.729 1.00 85.62 72 PHE A CA 1
ATOM 584 C C . PHE A 1 72 ? 19.366 -1.369 -7.302 1.00 85.62 72 PHE A C 1
ATOM 586 O O . PHE A 1 72 ? 20.560 -1.629 -7.261 1.00 85.62 72 PHE A O 1
ATOM 593 N N . HIS A 1 73 ? 18.487 -2.215 -7.848 1.00 84.25 73 HIS A N 1
ATOM 594 C CA . HIS A 1 73 ? 18.897 -3.507 -8.411 1.00 84.25 73 HIS A CA 1
ATOM 595 C C . HIS A 1 73 ? 19.603 -3.357 -9.765 1.00 84.25 73 HIS A C 1
ATOM 597 O O . HIS A 1 73 ? 20.366 -4.237 -10.141 1.00 84.25 73 HIS A O 1
ATOM 603 N N . GLU A 1 74 ? 19.399 -2.246 -10.481 1.00 85.06 74 GLU A N 1
ATOM 604 C CA . GLU A 1 74 ? 20.112 -1.960 -11.734 1.00 85.06 74 GLU A CA 1
ATOM 605 C C . GLU A 1 74 ? 21.614 -1.756 -11.503 1.00 85.06 74 GLU A C 1
ATOM 607 O O . GLU A 1 74 ? 22.420 -2.120 -12.355 1.00 85.06 74 GLU A O 1
ATOM 612 N N . THR A 1 75 ? 21.997 -1.203 -10.347 1.00 81.50 75 THR A N 1
ATOM 613 C CA . THR A 1 75 ? 23.403 -0.961 -9.992 1.00 81.50 75 THR A CA 1
ATOM 614 C C . THR A 1 75 ? 24.092 -2.184 -9.387 1.00 81.50 75 THR A C 1
ATOM 616 O O . THR A 1 75 ? 25.303 -2.154 -9.174 1.00 81.50 75 THR A O 1
ATOM 619 N N . GLN A 1 76 ? 23.349 -3.259 -9.107 1.00 84.81 76 GLN A N 1
ATOM 620 C CA . GLN A 1 76 ? 23.918 -4.521 -8.640 1.00 84.81 76 GLN A CA 1
ATOM 621 C C . GLN A 1 76 ? 24.496 -5.318 -9.819 1.00 84.81 76 GLN A C 1
ATOM 623 O O . GLN A 1 76 ? 23.973 -5.220 -10.930 1.00 84.81 76 GLN A O 1
ATOM 628 N N . PRO A 1 77 ? 25.527 -6.156 -9.605 1.00 80.00 77 PRO A N 1
ATOM 629 C CA . PRO A 1 77 ? 26.164 -6.929 -10.677 1.00 80.00 77 PRO A CA 1
ATOM 630 C C . PRO A 1 77 ? 25.198 -7.860 -11.429 1.00 80.00 77 PRO A C 1
ATOM 632 O O . PRO A 1 77 ? 25.425 -8.165 -12.594 1.00 80.00 77 PRO A O 1
ATOM 635 N N . SER A 1 78 ? 24.100 -8.279 -10.793 1.00 82.12 78 SER A N 1
ATOM 636 C CA . SER A 1 78 ? 23.039 -9.082 -11.413 1.00 82.12 78 SER A CA 1
ATOM 637 C C . SER A 1 78 ? 22.075 -8.286 -12.304 1.00 82.12 78 SER A C 1
ATOM 639 O O . SER A 1 78 ? 21.295 -8.888 -13.039 1.00 82.12 78 SER A O 1
ATOM 641 N N . GLY A 1 79 ? 22.071 -6.953 -12.208 1.00 82.06 79 GLY A N 1
ATOM 642 C CA . GLY A 1 79 ? 21.063 -6.090 -12.820 1.00 82.06 79 GLY A CA 1
ATOM 643 C C . GLY A 1 79 ? 19.649 -6.297 -12.258 1.00 82.06 79 GLY A C 1
ATOM 644 O O . GLY A 1 79 ? 19.399 -7.146 -11.395 1.00 82.06 79 GLY A O 1
ATOM 645 N N . CYS A 1 80 ? 18.695 -5.499 -12.749 1.00 83.94 80 CYS A N 1
ATOM 646 C CA . CYS A 1 80 ? 17.280 -5.702 -12.452 1.00 83.94 80 CYS A CA 1
ATOM 647 C C . CYS A 1 80 ? 16.666 -6.659 -13.481 1.00 83.94 80 CYS A C 1
ATOM 649 O O . CYS A 1 80 ? 16.589 -6.332 -14.659 1.00 83.94 80 CYS A O 1
ATOM 651 N N . SER A 1 81 ? 16.197 -7.824 -13.033 1.00 79.88 81 SER A N 1
ATOM 652 C CA . SER A 1 81 ? 15.540 -8.838 -13.873 1.00 79.88 81 SER A CA 1
ATOM 653 C C . SER A 1 81 ? 14.011 -8.825 -13.767 1.00 79.88 81 SER A C 1
ATOM 655 O O . SER A 1 81 ? 13.341 -9.707 -14.300 1.00 79.88 81 SER A O 1
ATOM 657 N N . ARG A 1 82 ? 13.434 -7.855 -13.041 1.00 73.00 82 ARG A N 1
ATOM 658 C CA . ARG A 1 82 ? 11.997 -7.821 -12.749 1.00 73.00 82 ARG A CA 1
ATOM 659 C C . ARG A 1 82 ? 11.237 -7.129 -13.890 1.00 73.00 82 ARG A C 1
ATOM 661 O O . ARG A 1 82 ? 11.365 -5.910 -14.011 1.00 73.00 82 ARG A O 1
ATOM 668 N N . PRO A 1 83 ? 10.398 -7.852 -14.659 1.00 73.25 83 PRO A N 1
ATOM 669 C CA . PRO A 1 83 ? 9.600 -7.239 -15.714 1.00 73.25 83 PRO A CA 1
ATOM 670 C C . PRO A 1 83 ? 8.603 -6.244 -15.107 1.00 73.25 83 PRO A C 1
ATOM 672 O O . PRO A 1 83 ? 7.947 -6.543 -14.104 1.00 73.25 83 PRO A O 1
ATOM 675 N N . GLY A 1 84 ? 8.513 -5.044 -15.689 1.00 73.50 84 GLY A N 1
ATOM 676 C CA . GLY A 1 84 ? 7.650 -3.974 -15.179 1.00 73.50 84 GLY A CA 1
ATOM 677 C C . GLY A 1 84 ? 8.103 -3.423 -13.823 1.00 73.50 84 GLY A C 1
ATOM 678 O O . GLY A 1 84 ? 7.278 -3.174 -12.938 1.00 73.50 84 GLY A O 1
ATOM 679 N N . CYS A 1 85 ? 9.415 -3.275 -13.619 1.00 78.44 85 CYS A N 1
ATOM 680 C CA . CYS A 1 85 ? 9.956 -2.670 -12.408 1.00 78.44 85 CYS A CA 1
ATOM 681 C C . CYS A 1 85 ? 9.368 -1.258 -12.204 1.00 78.44 85 CYS A C 1
ATOM 683 O O . CYS A 1 85 ? 9.453 -0.423 -13.101 1.00 78.44 85 CYS A O 1
ATOM 685 N N . PRO A 1 86 ? 8.790 -0.945 -11.029 1.00 76.75 86 PRO A N 1
ATOM 686 C CA . PRO A 1 86 ? 8.185 0.362 -10.792 1.00 76.75 86 PRO A CA 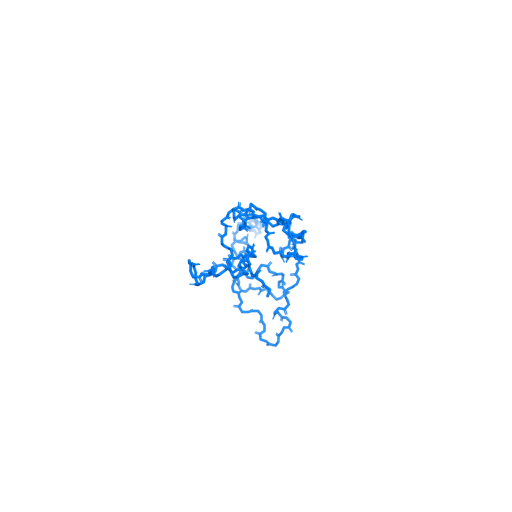1
ATOM 687 C C . PRO A 1 86 ? 9.220 1.472 -10.556 1.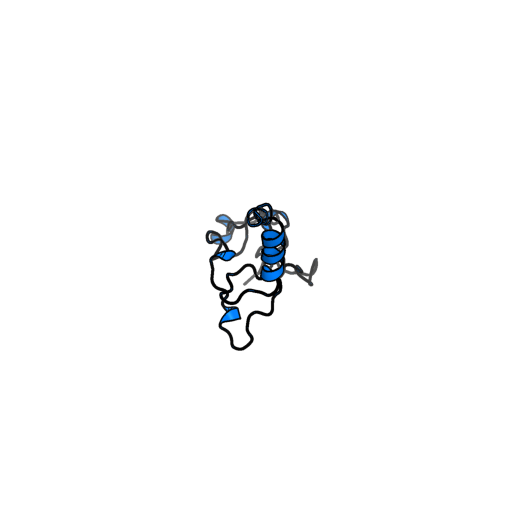00 76.75 86 PRO A C 1
ATOM 689 O O . PRO A 1 86 ? 8.821 2.616 -10.376 1.00 76.75 86 PRO A O 1
ATOM 692 N N . PHE A 1 87 ? 10.511 1.137 -10.475 1.00 83.31 87 PHE A N 1
ATOM 693 C CA . PHE A 1 87 ? 11.610 2.070 -10.238 1.00 83.31 87 PHE A CA 1
ATOM 694 C C . PHE A 1 87 ? 12.236 2.523 -11.560 1.00 83.31 87 PHE A C 1
ATOM 696 O O . PHE A 1 87 ? 12.209 1.794 -12.547 1.00 83.31 87 PHE A O 1
ATOM 703 N N . LYS A 1 88 ? 12.824 3.718 -11.576 1.00 83.69 88 LYS A N 1
ATOM 704 C CA . LYS A 1 88 ? 13.485 4.285 -12.753 1.00 83.69 88 LYS A CA 1
ATOM 705 C C . LYS A 1 88 ? 14.709 3.451 -13.143 1.00 83.69 88 LYS A C 1
ATOM 707 O O . LYS A 1 88 ? 15.645 3.355 -12.348 1.00 83.69 88 LYS A O 1
ATOM 712 N N . HIS A 1 89 ? 14.724 2.923 -14.363 1.00 83.75 89 HIS A N 1
ATOM 713 C CA . HIS A 1 89 ? 15.924 2.368 -14.990 1.00 83.75 89 HIS A CA 1
ATOM 714 C C . HIS A 1 89 ? 16.593 3.415 -15.884 1.00 83.75 89 HIS A C 1
ATOM 716 O O . HIS A 1 89 ? 15.911 4.208 -16.535 1.00 83.75 89 HIS A O 1
ATOM 722 N N . SER A 1 90 ? 17.924 3.446 -15.886 1.00 77.81 90 SER A N 1
ATOM 723 C CA . SER A 1 90 ? 18.704 4.325 -16.770 1.00 77.81 90 SER A CA 1
ATOM 724 C C . SER A 1 90 ? 18.926 3.673 -18.133 1.00 77.81 90 SER A C 1
ATOM 726 O O . SER A 1 90 ? 18.910 4.351 -19.157 1.00 77.81 90 SER A O 1
ATOM 728 N N . LYS A 1 91 ? 19.091 2.347 -18.152 1.00 67.06 91 LYS A N 1
ATOM 729 C CA . LYS A 1 91 ? 19.058 1.530 -19.365 1.00 67.06 91 LYS A CA 1
ATOM 730 C C . LYS A 1 91 ? 17.596 1.247 -19.702 1.00 67.06 91 LYS A C 1
ATOM 732 O O . LYS A 1 91 ? 16.831 0.866 -18.819 1.00 67.06 91 LYS A O 1
ATOM 737 N N . LEU A 1 92 ? 17.197 1.473 -20.954 1.00 60.25 92 LEU A N 1
ATOM 738 C CA . LEU A 1 92 ? 15.833 1.212 -21.415 1.00 60.25 92 LEU A CA 1
ATOM 739 C C . LEU A 1 92 ? 15.465 -0.235 -21.075 1.00 60.25 92 LEU A C 1
ATOM 741 O O . LEU A 1 92 ? 16.039 -1.174 -21.622 1.00 60.25 92 LEU A O 1
ATOM 745 N N . ASP A 1 93 ? 14.535 -0.402 -20.137 1.00 55.22 93 ASP A N 1
ATOM 746 C CA . ASP A 1 93 ? 13.944 -1.701 -19.854 1.00 55.22 93 ASP A CA 1
ATOM 747 C C . ASP A 1 93 ? 13.350 -2.240 -21.170 1.00 55.22 93 ASP A C 1
ATOM 749 O O . ASP A 1 93 ? 12.688 -1.473 -21.883 1.00 55.22 93 ASP A O 1
ATOM 753 N N . PRO A 1 94 ? 13.571 -3.515 -21.536 1.00 53.22 94 PRO A N 1
ATOM 754 C CA . PRO A 1 94 ? 13.015 -4.084 -22.762 1.00 53.22 94 PRO A CA 1
ATOM 755 C C . PRO A 1 94 ? 11.487 -3.921 -22.868 1.00 53.22 94 PRO A C 1
ATOM 757 O O . PRO A 1 94 ? 10.957 -3.912 -23.976 1.00 53.22 94 PRO A O 1
ATOM 760 N N . THR A 1 95 ? 10.771 -3.705 -21.756 1.00 52.06 95 THR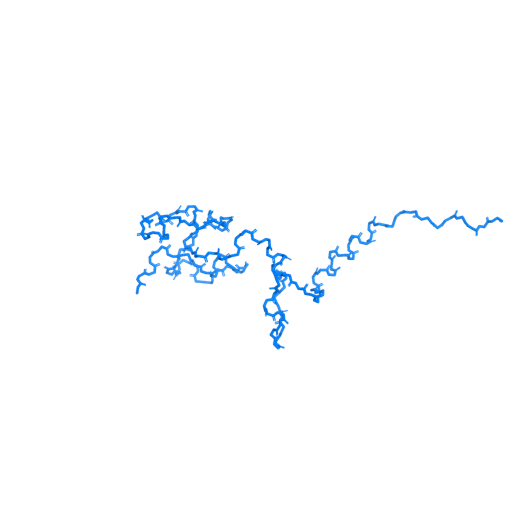 A N 1
ATOM 761 C CA . THR A 1 95 ? 9.334 -3.383 -21.770 1.00 52.06 95 THR A CA 1
ATOM 762 C C . THR A 1 95 ? 9.006 -1.926 -22.118 1.00 52.06 95 THR A C 1
ATOM 764 O O . THR A 1 95 ? 7.920 -1.660 -22.632 1.00 52.06 95 THR A O 1
ATOM 767 N N . THR A 1 96 ? 9.924 -0.972 -21.926 1.00 49.62 96 THR A N 1
ATOM 768 C CA . THR A 1 96 ? 9.743 0.428 -22.363 1.00 49.62 96 THR A CA 1
ATOM 769 C C . THR A 1 96 ? 9.857 0.559 -23.881 1.00 49.62 96 THR A C 1
ATOM 771 O O . THR A 1 96 ? 9.225 1.437 -24.468 1.00 49.62 96 THR A O 1
ATOM 774 N N . ARG A 1 97 ? 10.598 -0.352 -24.531 1.00 48.53 97 ARG A N 1
ATOM 775 C CA . ARG A 1 97 ? 10.672 -0.434 -25.995 1.00 48.53 97 ARG A CA 1
ATOM 776 C C . ARG A 1 97 ? 9.279 -0.636 -26.608 1.00 48.53 97 ARG A C 1
ATOM 778 O O . ARG A 1 97 ? 8.921 0.077 -27.536 1.00 48.53 97 ARG A O 1
ATOM 785 N N . TYR A 1 98 ? 8.451 -1.480 -25.984 1.00 44.16 98 TYR A N 1
ATOM 786 C CA . TYR A 1 98 ? 7.098 -1.773 -26.466 1.00 44.16 98 TYR A CA 1
ATOM 787 C C . TYR A 1 98 ? 6.162 -0.555 -26.435 1.00 44.16 98 TYR A C 1
ATOM 789 O O . TYR A 1 98 ? 5.337 -0.391 -27.323 1.00 44.16 98 TYR A O 1
ATOM 797 N N . LYS A 1 99 ? 6.297 0.338 -25.443 1.00 46.22 99 LYS A N 1
ATOM 798 C CA . LYS A 1 99 ? 5.482 1.566 -25.394 1.00 46.22 99 LYS A CA 1
ATOM 799 C C . LYS A 1 99 ? 5.981 2.660 -26.337 1.00 46.22 99 LYS A C 1
ATOM 801 O O . LYS A 1 99 ? 5.167 3.430 -26.827 1.00 46.22 99 LYS A O 1
ATOM 806 N N . TYR A 1 100 ? 7.289 2.751 -26.573 1.00 43.03 100 TYR A N 1
ATOM 807 C CA . TYR A 1 100 ? 7.850 3.780 -27.450 1.00 43.03 100 TYR A CA 1
ATOM 808 C C . TYR A 1 100 ? 7.643 3.450 -28.934 1.00 43.03 100 TYR A C 1
ATOM 810 O O . TYR A 1 100 ? 7.256 4.334 -29.696 1.00 43.03 100 TYR A O 1
ATOM 818 N N . GLU A 1 101 ? 7.815 2.183 -29.325 1.00 46.28 101 GLU A N 1
ATOM 819 C CA . GLU A 1 101 ? 7.567 1.722 -30.700 1.00 46.28 101 GLU A CA 1
ATOM 820 C C . GLU A 1 101 ? 6.083 1.852 -31.092 1.00 46.28 101 GLU A C 1
ATOM 822 O O . GLU A 1 101 ? 5.787 2.241 -32.219 1.00 46.28 101 GLU A O 1
ATOM 827 N N . ASP A 1 102 ? 5.157 1.654 -30.147 1.00 45.69 102 ASP A N 1
ATOM 828 C CA . ASP A 1 102 ? 3.722 1.885 -30.363 1.00 45.69 102 ASP A CA 1
ATOM 829 C C . ASP A 1 102 ? 3.408 3.384 -30.558 1.00 45.69 102 ASP A C 1
ATOM 831 O O . ASP A 1 102 ? 2.731 3.758 -31.511 1.00 45.69 102 ASP A O 1
ATOM 835 N N . THR A 1 103 ? 4.002 4.285 -29.761 1.00 47.31 103 THR A N 1
ATOM 836 C CA . THR A 1 103 ? 3.792 5.741 -29.927 1.00 47.31 103 THR A CA 1
ATOM 837 C C . THR A 1 103 ? 4.476 6.349 -31.156 1.00 47.31 103 THR A C 1
ATOM 839 O O . THR A 1 103 ? 3.952 7.300 -31.734 1.00 47.31 103 THR A O 1
ATOM 842 N N . LEU A 1 104 ? 5.621 5.808 -31.588 1.00 51.00 104 LEU A N 1
ATOM 843 C CA . LEU A 1 104 ? 6.309 6.241 -32.811 1.00 51.00 104 LEU A CA 1
ATOM 844 C C . LEU A 1 104 ? 5.530 5.874 -34.078 1.00 51.00 104 LEU A C 1
ATOM 846 O O . LEU A 1 104 ? 5.654 6.567 -35.083 1.00 51.00 104 LEU A O 1
ATOM 850 N N . SER A 1 105 ? 4.704 4.825 -34.027 1.00 46.66 105 SER A N 1
ATOM 851 C CA . SER A 1 105 ? 3.861 4.429 -35.158 1.00 46.66 105 SER A CA 1
ATOM 852 C C . SER A 1 105 ? 2.673 5.374 -35.403 1.00 46.66 105 SER A C 1
ATOM 854 O O . SER A 1 105 ? 2.160 5.431 -36.516 1.00 46.66 105 SER A O 1
ATOM 856 N N . VAL A 1 106 ? 2.265 6.164 -34.399 1.00 50.75 106 VAL A N 1
ATOM 857 C CA . VAL A 1 106 ? 1.113 7.086 -34.491 1.00 50.75 106 VAL A CA 1
ATOM 858 C C . VAL A 1 106 ? 1.524 8.505 -34.923 1.00 50.75 106 VAL A C 1
ATOM 860 O O . VAL A 1 106 ? 0.687 9.275 -35.386 1.00 50.75 106 VAL A O 1
ATOM 863 N N . LEU A 1 107 ? 2.811 8.861 -34.834 1.00 47.81 107 LEU A N 1
ATOM 864 C CA . LEU A 1 107 ? 3.331 10.183 -35.225 1.00 47.81 107 LEU A CA 1
ATOM 865 C C . LEU A 1 107 ? 3.786 10.286 -36.691 1.00 47.81 107 LEU A C 1
ATOM 867 O O . LEU A 1 107 ? 4.420 11.272 -37.054 1.00 47.81 107 LEU A O 1
ATOM 871 N N . SER A 1 108 ? 3.441 9.322 -37.549 1.00 45.16 108 SER A N 1
ATOM 872 C CA . SER A 1 108 ? 3.593 9.479 -39.001 1.00 45.16 108 SER A CA 1
ATOM 873 C C . SER A 1 108 ? 2.244 9.760 -39.667 1.00 45.16 108 SER A C 1
ATOM 875 O O . SER A 1 108 ? 1.551 8.848 -40.118 1.00 45.16 108 SER A O 1
ATOM 877 N N . PRO A 1 109 ? 1.842 11.034 -39.726 1.00 52.44 109 PRO A N 1
ATOM 878 C CA . PRO A 1 109 ? 1.127 11.499 -40.904 1.00 52.44 109 PRO A CA 1
ATOM 879 C C . PRO A 1 109 ? 1.758 12.788 -41.442 1.00 52.44 109 PRO A C 1
ATOM 881 O O . PRO A 1 109 ? 1.990 13.698 -40.658 1.00 52.44 109 PRO A O 1
ATOM 884 N N . MET A 1 110 ? 1.943 12.844 -42.772 1.00 51.12 110 MET A N 1
ATOM 885 C CA . MET A 1 110 ? 2.449 13.954 -43.612 1.00 51.12 110 MET A CA 1
ATOM 886 C C . MET A 1 110 ? 3.937 14.291 -43.360 1.00 51.12 110 MET A C 1
ATOM 888 O O . MET A 1 110 ? 4.329 14.515 -42.232 1.00 51.12 110 MET A O 1
ATOM 892 N N . GLU A 1 111 ? 4.882 14.254 -44.305 1.00 48.34 111 GLU A N 1
ATOM 893 C CA . GLU A 1 111 ? 4.949 15.029 -45.550 1.00 48.34 111 GLU A CA 1
ATOM 894 C C . GLU A 1 111 ? 5.988 14.414 -46.529 1.00 48.34 111 GLU A C 1
ATOM 896 O O . GLU A 1 111 ? 7.139 14.833 -46.571 1.00 48.34 111 GLU A O 1
ATOM 901 N N . GLU A 1 112 ? 5.604 13.439 -47.359 1.00 48.69 112 GLU A N 1
ATOM 902 C CA . GLU A 1 112 ? 6.431 12.980 -48.497 1.00 48.69 112 GLU A CA 1
ATOM 903 C C . GLU A 1 112 ? 5.657 13.162 -49.807 1.00 48.69 112 GLU A C 1
ATOM 905 O O . GLU A 1 112 ? 5.242 12.191 -50.442 1.00 48.69 112 GLU A O 1
ATOM 910 N N . HIS A 1 113 ? 5.381 14.416 -50.194 1.00 52.66 113 HIS A N 1
ATOM 911 C CA . HIS A 1 113 ? 4.847 14.688 -51.535 1.00 52.66 113 HIS A CA 1
ATOM 912 C C . HIS A 1 113 ? 5.070 16.106 -52.072 1.00 52.66 113 HIS A C 1
ATOM 914 O O . HIS A 1 113 ? 4.146 16.691 -52.620 1.00 52.66 113 HIS A O 1
ATOM 920 N N . ILE A 1 114 ? 6.275 16.677 -51.981 1.00 53.66 114 ILE A N 1
ATOM 921 C CA . ILE A 1 114 ? 6.639 17.798 -52.871 1.00 53.66 114 ILE A CA 1
ATOM 922 C C . ILE A 1 114 ? 8.122 17.716 -53.238 1.00 53.66 114 ILE A C 1
ATOM 924 O O . ILE A 1 114 ? 8.942 18.435 -52.683 1.00 53.66 114 ILE A O 1
ATOM 928 N N . LEU A 1 115 ? 8.474 16.855 -54.195 1.00 48.66 115 LEU A N 1
ATOM 929 C CA . LEU A 1 115 ? 9.572 17.157 -55.119 1.00 48.66 115 LEU A CA 1
ATOM 930 C C . LEU A 1 115 ? 9.451 16.305 -56.383 1.00 48.66 115 LEU A C 1
ATOM 932 O O . LEU A 1 115 ? 10.168 15.333 -56.586 1.00 48.66 115 LEU A O 1
ATOM 936 N N . GLN A 1 116 ? 8.501 16.686 -57.231 1.00 49.84 116 GLN A N 1
ATOM 937 C CA . GLN A 1 116 ? 8.487 16.335 -58.648 1.00 49.84 116 GLN A CA 1
ATOM 938 C C . GLN A 1 116 ? 7.671 17.389 -59.391 1.00 49.84 116 GLN A C 1
ATOM 940 O O . GLN A 1 116 ? 6.457 17.280 -59.553 1.00 49.84 116 GLN A O 1
ATOM 945 N N . SER A 1 117 ? 8.353 18.458 -59.788 1.00 54.12 117 SER A N 1
ATOM 946 C CA . SER A 1 117 ? 7.997 19.342 -60.900 1.00 54.12 117 SER A CA 1
ATOM 947 C C . SER A 1 117 ? 9.279 19.995 -61.389 1.00 54.12 117 SER A C 1
ATOM 949 O O . SER A 1 117 ? 9.937 20.645 -60.548 1.00 54.12 117 SER A O 1
#

pLDDT: mean 72.33, std 15.02, range [38.12, 89.12]

InterPro domains:
  IPR000571 Zinc finger, CCCH-type [PS50103] (7-31)
  IPR000571 Zinc finger, CCCH-type [PS50103] (38-59)
  IPR000571 Zinc finger, CCCH-type [SM00356] (3-30)
  IPR000571 Zinc finger, CCCH-type [SM00356] (34-58)
  IPR041686 Zinc-finger CCCH domain [PF15663] (1-92)

Radius of gyration: 21.83 Å; chains: 1; bounding box: 36×38×80 Å